Protein AF-A0A1C6WE41-F1 (afdb_monomer_lite)

Secondary structure (DSSP, 8-state):
--HHHHHHHHHHHHHS-SS--TTS----S--TTTGGGSGGG---SHHHHHHHHHHHHHHHHHSSHHHHHHHHHHHHTTHHHHHHHHHHHHTT--

InterPro domains:
  IPR006477 Variant antigen yir/bir/cir [PF06022] (6-86)

Structure (mmCIF, N/CA/C/O backbone):
data_AF-A0A1C6WE41-F1
#
_entry.id   AF-A0A1C6WE41-F1
#
loop_
_atom_site.group_PDB
_atom_site.id
_atom_site.type_symbol
_atom_site.label_atom_id
_atom_site.label_alt_id
_atom_site.label_comp_id
_atom_site.label_asym_id
_atom_site.label_entity_id
_atom_site.label_seq_id
_atom_site.pdbx_PDB_ins_code
_atom_site.Cartn_x
_atom_site.Cartn_y
_atom_site.Cartn_z
_atom_site.occupancy
_atom_site.B_iso_or_equiv
_atom_site.auth_seq_id
_atom_site.auth_comp_id
_atom_site.auth_asym_id
_atom_site.auth_atom_id
_atom_site.pdbx_PDB_model_num
ATOM 1 N N . MET A 1 1 ? 3.906 -8.182 -19.809 1.00 60.47 1 MET A N 1
ATOM 2 C CA . MET A 1 1 ? 4.073 -7.419 -18.555 1.00 60.47 1 MET A CA 1
ATOM 3 C C . MET A 1 1 ? 5.178 -8.114 -17.790 1.00 60.47 1 MET A C 1
ATOM 5 O O . MET A 1 1 ? 5.211 -9.337 -17.837 1.00 60.47 1 MET A O 1
ATOM 9 N N . ASP A 1 2 ? 6.121 -7.365 -17.230 1.00 80.69 2 ASP A N 1
ATOM 10 C CA . ASP A 1 2 ? 7.251 -7.947 -16.505 1.00 80.69 2 ASP A CA 1
ATOM 11 C C . ASP A 1 2 ? 6.769 -8.753 -15.280 1.00 80.69 2 ASP A C 1
ATOM 13 O O . ASP A 1 2 ? 5.765 -8.397 -14.655 1.00 80.69 2 ASP A O 1
ATOM 17 N N . ALA A 1 3 ? 7.442 -9.865 -14.973 1.00 85.69 3 ALA A N 1
ATOM 18 C CA . ALA A 1 3 ? 7.011 -10.789 -13.925 1.00 85.69 3 ALA A CA 1
ATOM 19 C C . ALA A 1 3 ? 7.044 -10.153 -12.524 1.00 85.69 3 ALA A C 1
ATOM 21 O O . ALA A 1 3 ? 6.200 -10.480 -11.689 1.00 85.69 3 ALA A O 1
ATOM 22 N N . GLU A 1 4 ? 7.978 -9.237 -12.262 1.00 83.62 4 GLU A N 1
ATOM 23 C CA . GLU A 1 4 ? 8.065 -8.496 -11.002 1.00 83.62 4 GLU A CA 1
ATOM 24 C C . GLU A 1 4 ? 6.906 -7.504 -10.876 1.00 83.62 4 GLU A C 1
ATOM 26 O O . GLU A 1 4 ? 6.221 -7.462 -9.854 1.00 83.62 4 GLU A O 1
ATOM 31 N N . ILE A 1 5 ? 6.585 -6.804 -11.967 1.00 80.25 5 ILE A N 1
ATOM 32 C CA . ILE A 1 5 ? 5.435 -5.894 -12.027 1.00 80.25 5 ILE A CA 1
ATOM 33 C C . ILE A 1 5 ? 4.123 -6.648 -11.741 1.00 80.25 5 ILE A C 1
ATOM 35 O O . ILE A 1 5 ? 3.279 -6.170 -10.981 1.00 80.25 5 ILE A O 1
ATOM 39 N N . CYS A 1 6 ? 3.944 -7.848 -12.304 1.00 85.00 6 CYS A N 1
ATOM 40 C CA . CYS A 1 6 ? 2.773 -8.678 -12.013 1.00 85.00 6 CYS A CA 1
ATOM 41 C C . CYS A 1 6 ? 2.704 -9.109 -10.538 1.00 85.00 6 CYS A C 1
ATOM 43 O O . CYS A 1 6 ? 1.616 -9.118 -9.964 1.00 85.00 6 CYS A O 1
ATOM 45 N N . LYS A 1 7 ? 3.841 -9.434 -9.908 1.00 90.56 7 LYS A N 1
ATOM 46 C CA . LYS A 1 7 ? 3.891 -9.774 -8.476 1.00 90.56 7 LYS A CA 1
ATOM 47 C C . LYS A 1 7 ? 3.483 -8.588 -7.605 1.00 90.56 7 LYS A C 1
ATOM 49 O O . LYS A 1 7 ? 2.637 -8.751 -6.731 1.00 90.56 7 LYS A O 1
ATOM 54 N N . ASN A 1 8 ? 4.010 -7.399 -7.888 1.00 89.06 8 ASN A N 1
ATOM 55 C CA . ASN A 1 8 ? 3.667 -6.184 -7.147 1.00 89.06 8 ASN A CA 1
ATOM 56 C C . ASN A 1 8 ? 2.188 -5.807 -7.328 1.00 89.06 8 ASN A C 1
ATOM 58 O O . ASN A 1 8 ? 1.523 -5.433 -6.364 1.00 89.06 8 ASN A O 1
ATOM 62 N N . PHE A 1 9 ? 1.630 -5.993 -8.530 1.00 88.00 9 PHE A N 1
ATOM 63 C CA . PHE A 1 9 ? 0.190 -5.837 -8.759 1.00 88.00 9 PHE A CA 1
ATOM 64 C C . PHE A 1 9 ? -0.648 -6.763 -7.870 1.00 88.00 9 PHE A C 1
ATOM 66 O O . PHE A 1 9 ? -1.607 -6.328 -7.230 1.00 88.00 9 PHE A O 1
ATOM 73 N N . LEU A 1 10 ? -0.287 -8.050 -7.848 1.00 91.69 10 LEU A N 1
ATOM 74 C CA . LEU A 1 10 ? -0.973 -9.060 -7.048 1.00 91.69 10 LEU A CA 1
ATOM 75 C C . LEU A 1 10 ? -0.861 -8.750 -5.556 1.00 91.69 10 LEU A C 1
ATOM 77 O O . LEU A 1 10 ? -1.845 -8.925 -4.842 1.00 91.69 10 LEU A O 1
ATOM 81 N N . LEU A 1 11 ? 0.285 -8.241 -5.101 1.00 93.56 11 LEU A N 1
ATOM 82 C CA . LEU A 1 11 ? 0.488 -7.809 -3.721 1.00 93.56 11 LEU A CA 1
ATOM 83 C C . LEU A 1 11 ? -0.491 -6.692 -3.345 1.00 93.56 11 LEU A C 1
ATOM 85 O O . LEU A 1 11 ? -1.200 -6.833 -2.350 1.00 93.56 11 LEU A O 1
ATOM 89 N N . VAL A 1 12 ? -0.609 -5.640 -4.168 1.00 91.81 12 VAL A N 1
ATOM 90 C CA . VAL A 1 12 ? -1.589 -4.560 -3.938 1.00 91.81 12 VAL A CA 1
ATOM 91 C C . VAL A 1 12 ? -3.005 -5.115 -3.886 1.00 91.81 12 VAL A C 1
ATOM 93 O O . VAL A 1 12 ? -3.695 -4.913 -2.896 1.00 91.81 12 VAL A O 1
ATOM 96 N N . ARG A 1 13 ? -3.430 -5.874 -4.902 1.00 91.81 13 ARG A N 1
ATOM 97 C CA . ARG A 1 13 ? -4.792 -6.435 -4.961 1.00 91.81 13 ARG A CA 1
ATOM 98 C C . ARG A 1 13 ? -5.115 -7.367 -3.796 1.00 91.81 13 ARG A C 1
ATOM 100 O O . ARG A 1 13 ? -6.263 -7.432 -3.366 1.00 91.81 13 ARG A O 1
ATOM 107 N N . THR A 1 14 ? -4.131 -8.125 -3.325 1.00 93.94 14 THR A N 1
ATOM 108 C CA . THR A 1 14 ? -4.336 -9.109 -2.258 1.00 93.94 14 THR A CA 1
ATOM 109 C C . THR A 1 14 ? -4.417 -8.427 -0.903 1.00 93.94 14 THR A C 1
ATOM 111 O O . THR A 1 14 ? -5.328 -8.739 -0.131 1.00 93.94 14 THR A O 1
ATOM 114 N N . ASN A 1 15 ? -3.495 -7.498 -0.643 1.00 95.31 15 ASN A N 1
ATOM 115 C CA . 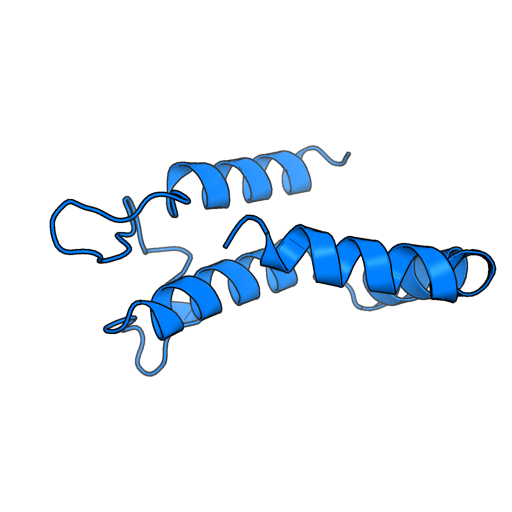ASN A 1 15 ? -3.289 -6.912 0.675 1.00 95.31 15 ASN A CA 1
ATOM 116 C C . ASN A 1 15 ? -4.038 -5.592 0.879 1.00 95.31 15 ASN A C 1
ATOM 118 O O . ASN A 1 15 ? -4.295 -5.229 2.022 1.00 95.31 15 ASN A O 1
ATOM 122 N N . PHE A 1 16 ? -4.438 -4.918 -0.198 1.00 94.75 16 PHE A N 1
ATOM 123 C CA . PHE A 1 16 ? -5.293 -3.735 -0.190 1.00 94.75 16 PHE A CA 1
ATOM 124 C C . PHE A 1 16 ? -6.511 -3.957 -1.110 1.00 94.75 16 PHE A C 1
ATOM 126 O O . PHE A 1 16 ? -6.497 -3.555 -2.277 1.00 94.75 16 PHE A O 1
ATOM 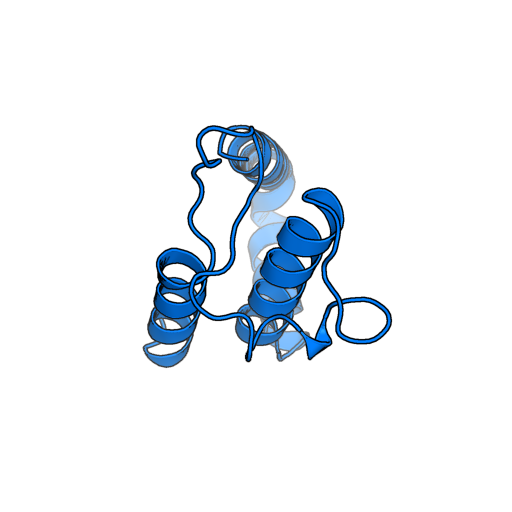133 N N . PRO A 1 17 ? -7.541 -4.679 -0.628 1.00 89.25 17 PRO A N 1
ATOM 134 C CA . PRO A 1 17 ? -8.754 -4.931 -1.396 1.00 89.25 17 PRO A CA 1
ATOM 135 C C . PRO A 1 17 ? -9.509 -3.631 -1.701 1.00 89.25 17 PRO A C 1
ATOM 137 O O . PRO A 1 17 ? -9.522 -2.694 -0.910 1.00 89.25 17 PRO A O 1
ATOM 140 N N . ASP A 1 18 ? -10.191 -3.615 -2.843 1.00 86.56 18 ASP A N 1
ATOM 141 C CA . ASP A 1 18 ? -11.012 -2.509 -3.351 1.00 86.56 18 ASP A CA 1
ATOM 142 C C . ASP A 1 18 ? -12.400 -2.416 -2.698 1.00 86.56 18 ASP A C 1
ATOM 144 O O . ASP A 1 18 ? -13.230 -1.608 -3.103 1.00 86.56 18 ASP A O 1
ATOM 148 N N . GLN A 1 19 ? -12.667 -3.248 -1.694 1.00 90.88 19 GLN A N 1
ATOM 149 C CA . GLN A 1 19 ? -13.932 -3.278 -0.973 1.00 90.88 19 GLN A CA 1
ATOM 150 C C . GLN A 1 19 ? -13.764 -2.677 0.419 1.00 90.88 19 GLN A C 1
ATOM 152 O O . GLN A 1 19 ? -12.810 -2.994 1.133 1.00 90.88 19 GLN A O 1
ATOM 157 N N . LEU A 1 20 ? -14.729 -1.841 0.795 1.00 93.25 20 LEU A N 1
ATOM 158 C CA . LEU A 1 20 ? -14.909 -1.395 2.170 1.00 93.25 20 LEU A CA 1
ATOM 159 C C . LEU A 1 20 ? -15.471 -2.541 3.015 1.00 93.25 20 LEU A C 1
ATOM 161 O O . LEU A 1 20 ? -16.195 -3.404 2.510 1.00 93.25 20 LEU A O 1
ATOM 165 N N . ASP A 1 21 ? -15.140 -2.540 4.300 1.00 93.44 21 ASP A N 1
ATOM 166 C CA . ASP A 1 21 ? -15.786 -3.416 5.270 1.00 93.44 21 ASP A CA 1
ATOM 167 C C . ASP A 1 21 ? -17.211 -2.939 5.620 1.00 93.44 21 ASP A C 1
ATOM 169 O O . ASP A 1 21 ? -17.743 -1.988 5.040 1.00 93.44 21 ASP A O 1
ATOM 173 N N . SER A 1 22 ? -17.851 -3.622 6.573 1.00 95.81 22 SER A N 1
ATOM 174 C CA . SER A 1 22 ? -19.199 -3.281 7.042 1.00 95.81 22 SER A CA 1
ATOM 175 C C . SER A 1 22 ? -19.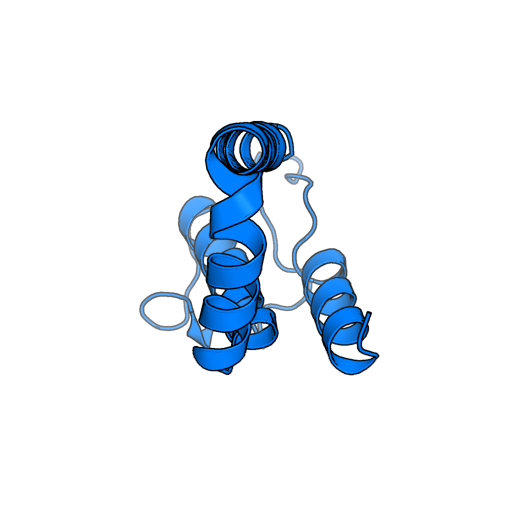312 -1.880 7.639 1.00 95.81 22 SER A C 1
ATOM 177 O O . SER A 1 22 ? -20.408 -1.325 7.663 1.00 95.81 22 SER A O 1
ATOM 179 N N . ASP A 1 23 ? -18.197 -1.321 8.102 1.00 94.94 23 ASP A N 1
ATOM 180 C CA . ASP A 1 23 ? -18.138 -0.029 8.776 1.00 94.94 23 ASP A CA 1
ATOM 181 C C . ASP A 1 23 ? -17.813 1.101 7.783 1.00 94.94 23 ASP A C 1
ATOM 183 O O . ASP A 1 23 ? -17.712 2.265 8.168 1.00 94.94 23 ASP A O 1
ATOM 187 N N . GLY A 1 24 ? -17.676 0.774 6.492 1.00 93.94 24 GLY A N 1
ATOM 188 C CA . GLY A 1 24 ? -17.301 1.727 5.453 1.00 93.94 24 GLY A CA 1
ATOM 189 C C . GLY A 1 24 ? -15.810 2.065 5.464 1.00 93.94 24 GLY A C 1
ATOM 190 O O . GLY A 1 24 ? -15.420 3.101 4.927 1.00 93.94 24 GLY A O 1
ATOM 191 N N . GLU A 1 25 ? -14.976 1.208 6.057 1.00 95.06 25 GLU A N 1
ATOM 192 C CA . GLU A 1 25 ? -13.538 1.406 6.184 1.00 95.06 25 GLU A CA 1
ATOM 193 C C . GLU A 1 25 ? -12.748 0.484 5.251 1.00 95.06 25 GLU A C 1
ATOM 195 O O . GLU A 1 25 ? -13.013 -0.710 5.118 1.00 95.06 25 GLU A O 1
ATOM 200 N N . TYR A 1 26 ? -11.692 1.020 4.641 1.00 94.81 26 TYR A N 1
ATOM 201 C CA . TYR A 1 26 ? -10.679 0.195 3.995 1.00 94.81 26 TYR A CA 1
ATOM 202 C C . TYR A 1 26 ? -9.831 -0.510 5.057 1.00 94.81 26 TYR A C 1
ATOM 204 O O . TYR A 1 26 ? -9.443 0.088 6.070 1.00 94.81 26 TYR A O 1
ATOM 212 N N . LYS A 1 27 ? -9.467 -1.768 4.800 1.00 93.69 27 LYS A N 1
ATOM 213 C CA . LYS A 1 27 ? -8.557 -2.546 5.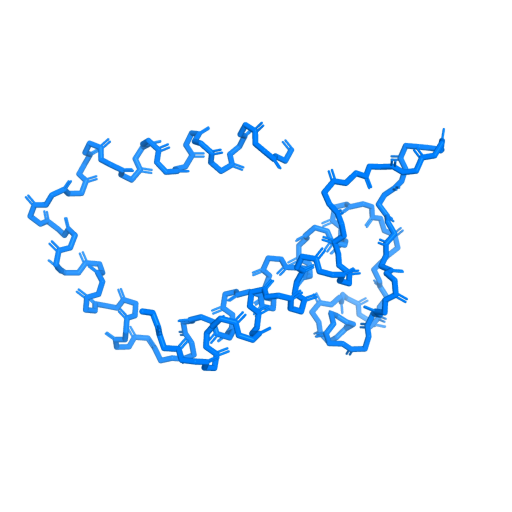649 1.00 93.69 27 LYS A CA 1
ATOM 214 C C . LYS A 1 27 ? -7.422 -3.114 4.817 1.00 93.69 27 LYS A C 1
ATOM 216 O O . LYS A 1 27 ? -7.648 -3.707 3.766 1.00 93.69 27 LYS A O 1
ATOM 221 N N . PHE A 1 28 ? -6.204 -2.979 5.326 1.00 93.75 28 PHE A N 1
ATOM 222 C CA . PHE A 1 28 ? -5.103 -3.793 4.840 1.00 93.75 28 PHE A CA 1
ATOM 223 C C . PHE A 1 28 ? -5.237 -5.200 5.418 1.00 93.75 28 PHE A C 1
ATOM 225 O O . PHE A 1 28 ? -5.473 -5.352 6.616 1.00 93.75 28 PHE A O 1
ATOM 232 N N . LYS A 1 29 ? -5.064 -6.228 4.584 1.00 94.19 29 LYS A N 1
ATOM 233 C CA . LYS A 1 29 ? -4.872 -7.598 5.090 1.00 94.19 29 LYS A CA 1
ATOM 234 C C . LYS A 1 29 ? -3.469 -7.777 5.663 1.00 94.19 29 LYS A C 1
ATOM 236 O O . LYS A 1 29 ? -3.297 -8.474 6.653 1.00 94.19 29 LYS A O 1
ATOM 241 N N . ASP A 1 30 ? -2.499 -7.121 5.034 1.00 93.81 30 ASP A N 1
ATOM 242 C CA . ASP A 1 30 ? -1.122 -6.975 5.495 1.00 93.81 30 ASP A CA 1
ATOM 243 C C . ASP A 1 30 ? -0.648 -5.573 5.098 1.00 93.81 30 ASP A C 1
ATOM 245 O O . ASP A 1 30 ? -0.757 -5.176 3.935 1.00 93.81 30 ASP A O 1
ATOM 249 N N . ASP A 1 31 ? -0.171 -4.804 6.074 1.00 91.38 31 ASP A N 1
ATOM 250 C CA . ASP A 1 31 ? 0.241 -3.416 5.899 1.00 91.38 31 ASP A CA 1
ATOM 251 C C . ASP A 1 31 ? 1.760 -3.222 5.792 1.00 91.38 31 ASP A C 1
ATOM 253 O O . ASP A 1 31 ? 2.210 -2.092 5.589 1.00 91.38 31 ASP A O 1
ATOM 257 N N . GLY A 1 32 ? 2.560 -4.293 5.868 1.00 93.38 32 GLY A N 1
ATOM 258 C CA . GLY A 1 32 ? 4.019 -4.201 5.960 1.00 93.38 32 GLY A CA 1
ATOM 259 C C . GLY A 1 32 ? 4.657 -3.394 4.824 1.00 93.38 32 GLY A C 1
ATOM 260 O O . GLY A 1 32 ? 5.515 -2.543 5.060 1.00 93.38 32 GLY A O 1
ATOM 261 N N . HIS A 1 33 ? 4.188 -3.592 3.590 1.00 92.19 33 HIS A N 1
ATOM 262 C CA . HIS A 1 33 ? 4.681 -2.859 2.418 1.00 92.19 33 HIS A CA 1
ATOM 263 C C . HIS A 1 33 ? 4.129 -1.432 2.301 1.00 92.19 33 HIS A C 1
ATOM 265 O O . HIS A 1 33 ? 4.779 -0.575 1.697 1.00 92.19 33 HIS A O 1
ATOM 271 N N . PHE A 1 34 ? 2.954 -1.169 2.878 1.00 94.12 34 PHE A N 1
ATOM 272 C CA . PHE A 1 34 ? 2.247 0.105 2.748 1.00 94.12 34 PHE A CA 1
ATOM 273 C C . PHE A 1 34 ? 2.624 1.097 3.850 1.00 94.12 34 PHE A C 1
ATOM 275 O O . PHE A 1 34 ? 2.678 2.294 3.587 1.00 94.12 34 PHE A O 1
ATOM 282 N N . LYS A 1 35 ? 2.959 0.617 5.057 1.00 93.94 35 LYS A N 1
ATOM 283 C CA . LYS A 1 35 ? 3.271 1.447 6.233 1.00 93.94 35 LYS A CA 1
ATOM 284 C C . LYS A 1 35 ? 4.308 2.531 5.967 1.00 93.94 35 LYS A C 1
ATOM 286 O O . LYS A 1 35 ? 4.116 3.659 6.402 1.00 93.94 35 LYS A O 1
ATOM 291 N N . LYS A 1 36 ? 5.360 2.228 5.201 1.00 94.06 36 LYS A N 1
ATOM 292 C CA . LYS A 1 36 ? 6.415 3.203 4.864 1.00 94.06 36 LYS A CA 1
ATOM 293 C C . LYS A 1 36 ? 5.919 4.401 4.036 1.00 94.06 36 LYS A C 1
ATOM 295 O O . LYS A 1 36 ? 6.618 5.403 3.950 1.00 94.06 36 LYS A O 1
ATOM 300 N N . TYR A 1 37 ? 4.734 4.298 3.430 1.00 94.31 37 TYR A N 1
ATOM 301 C CA . TYR A 1 37 ? 4.068 5.377 2.692 1.00 94.31 37 TYR A CA 1
ATOM 302 C C . TYR A 1 37 ? 3.011 6.114 3.520 1.00 94.31 37 TYR A C 1
ATOM 304 O O . TYR A 1 37 ? 2.368 7.034 3.017 1.00 94.31 37 TYR A O 1
ATOM 312 N N . CYS A 1 38 ? 2.824 5.720 4.779 1.00 94.31 38 CYS A N 1
ATOM 313 C CA . CYS A 1 38 ? 1.945 6.391 5.721 1.00 94.31 38 CYS A CA 1
ATOM 314 C C . CYS A 1 38 ? 2.739 7.409 6.550 1.00 94.31 38 CYS A C 1
ATOM 316 O O . CYS A 1 38 ? 3.870 7.149 6.972 1.00 94.31 38 CYS A O 1
ATOM 318 N N . SER A 1 39 ? 2.119 8.541 6.878 1.00 88.56 39 SER A N 1
ATOM 319 C CA . SER A 1 39 ? 2.678 9.485 7.848 1.00 88.56 39 SER A CA 1
ATOM 320 C C . SER A 1 39 ? 2.878 8.801 9.203 1.00 88.56 39 SER A C 1
ATOM 322 O O . SER A 1 39 ? 1.962 8.188 9.745 1.00 88.56 39 SER A O 1
ATOM 324 N N . GLY A 1 40 ? 4.096 8.860 9.747 1.00 88.81 40 GLY A N 1
ATOM 325 C CA . GLY A 1 40 ? 4.420 8.210 11.024 1.00 88.81 40 GLY A CA 1
ATOM 326 C C . GLY A 1 40 ? 4.254 6.684 11.020 1.00 88.81 40 GLY A C 1
ATOM 327 O O . GLY A 1 40 ? 4.081 6.097 12.084 1.00 88.81 40 GLY A O 1
ATOM 328 N N . ASN A 1 41 ? 4.288 6.041 9.845 1.00 88.69 41 ASN A N 1
ATOM 329 C CA . ASN A 1 41 ? 4.035 4.608 9.659 1.00 88.69 41 ASN A CA 1
ATOM 330 C C . ASN A 1 41 ? 2.642 4.137 10.110 1.00 88.69 41 ASN A C 1
ATOM 332 O O . ASN A 1 41 ? 2.449 2.954 10.398 1.00 88.69 41 ASN A O 1
ATOM 336 N N . ASN A 1 42 ? 1.670 5.051 10.166 1.00 89.19 42 ASN A N 1
ATOM 337 C CA . ASN A 1 42 ? 0.294 4.751 10.535 1.00 89.19 42 ASN A CA 1
ATOM 338 C C . ASN A 1 42 ? -0.675 5.290 9.476 1.00 89.19 42 ASN A C 1
ATOM 340 O O . ASN A 1 42 ? -0.728 6.491 9.234 1.00 89.19 42 ASN A O 1
ATOM 344 N N . CYS A 1 43 ? -1.437 4.399 8.845 1.00 93.06 43 CYS A N 1
ATOM 345 C CA . CYS A 1 43 ? -2.498 4.754 7.904 1.00 93.06 43 CYS A CA 1
ATOM 346 C C . CYS A 1 43 ? -3.851 4.650 8.611 1.00 93.06 43 CYS A C 1
ATOM 348 O O . CYS A 1 43 ? -4.552 3.640 8.512 1.00 93.06 43 CYS A O 1
ATOM 350 N N . SER A 1 44 ? -4.188 5.692 9.362 1.00 90.75 44 SER A N 1
ATOM 351 C CA . SER A 1 44 ? -5.353 5.722 10.242 1.00 90.75 44 SER A CA 1
ATOM 352 C C . SER A 1 44 ? -6.660 5.906 9.472 1.00 90.75 44 SER A C 1
ATOM 354 O O . SER A 1 44 ? -7.634 5.199 9.726 1.00 90.75 44 SER A O 1
ATOM 356 N N . SER A 1 45 ? -6.669 6.800 8.483 1.00 93.38 45 SER A N 1
ATOM 357 C CA . SER A 1 45 ? -7.859 7.101 7.684 1.00 93.38 45 SER A CA 1
ATOM 358 C C . SER A 1 45 ? -7.907 6.305 6.379 1.00 93.38 45 SER A C 1
ATOM 360 O O . SER A 1 45 ? -6.882 5.889 5.837 1.00 93.38 45 SER A O 1
ATOM 362 N N . ASN A 1 46 ? -9.102 6.143 5.811 1.00 93.69 46 ASN A N 1
ATOM 363 C CA . ASN A 1 46 ? -9.280 5.548 4.480 1.00 93.69 46 ASN A CA 1
ATOM 364 C C . ASN A 1 46 ? -8.465 6.253 3.397 1.00 93.69 46 ASN A C 1
ATOM 366 O O . ASN A 1 46 ? -7.861 5.592 2.555 1.00 93.69 46 ASN A O 1
ATOM 370 N N . LEU A 1 47 ? -8.395 7.584 3.456 1.00 93.38 47 LEU A N 1
ATOM 371 C CA . LEU A 1 47 ? -7.601 8.370 2.519 1.00 93.38 47 LEU A CA 1
ATOM 372 C C . LEU A 1 47 ? -6.106 8.055 2.645 1.00 93.38 47 LEU A C 1
ATOM 374 O O . LEU A 1 47 ? -5.429 7.891 1.634 1.00 93.38 47 LEU A O 1
ATOM 378 N N . GLU A 1 48 ? -5.591 7.926 3.869 1.00 94.06 48 GLU A N 1
ATOM 379 C CA . GLU A 1 48 ? -4.197 7.536 4.098 1.00 94.06 48 GLU A CA 1
ATOM 380 C C . GLU A 1 48 ? -3.908 6.132 3.561 1.00 94.06 48 GLU A C 1
ATOM 382 O O . GLU A 1 48 ? -2.894 5.940 2.894 1.00 94.06 48 GLU A O 1
ATOM 387 N N . LYS A 1 49 ? -4.818 5.170 3.765 1.00 94.25 49 LYS A N 1
ATOM 388 C CA . LYS A 1 49 ? -4.673 3.800 3.241 1.00 94.25 49 LYS A CA 1
ATOM 389 C C . LYS A 1 49 ? -4.642 3.781 1.706 1.00 94.25 49 LYS A C 1
ATOM 391 O O . LYS A 1 49 ? -3.743 3.180 1.120 1.00 94.25 49 LYS A O 1
ATOM 396 N N . VAL A 1 50 ? -5.568 4.495 1.055 1.00 93.44 50 VAL A N 1
ATOM 397 C CA . VAL A 1 50 ? -5.602 4.649 -0.413 1.00 93.44 50 VAL A CA 1
ATOM 398 C C . VAL A 1 50 ? -4.320 5.307 -0.921 1.00 93.44 50 VAL A C 1
ATOM 400 O O . VAL A 1 50 ? -3.722 4.823 -1.884 1.00 93.44 50 VAL A O 1
ATOM 403 N N . ASN A 1 51 ? -3.862 6.370 -0.258 1.00 93.38 51 ASN A N 1
ATOM 404 C CA . ASN A 1 51 ? -2.630 7.058 -0.630 1.00 93.38 51 ASN A CA 1
ATOM 405 C C . ASN A 1 51 ? -1.413 6.139 -0.500 1.00 93.38 51 ASN A C 1
ATOM 407 O O . ASN A 1 51 ? -0.601 6.089 -1.420 1.00 93.38 51 ASN A O 1
ATOM 411 N N . ALA A 1 52 ? -1.305 5.367 0.581 1.00 95.06 52 ALA A N 1
ATOM 412 C CA . ALA A 1 52 ? -0.201 4.433 0.768 1.00 95.06 52 ALA A CA 1
ATOM 413 C C . ALA A 1 52 ? -0.195 3.307 -0.277 1.00 95.06 52 ALA A C 1
ATOM 415 O O . ALA A 1 52 ? 0.859 2.995 -0.832 1.00 95.06 52 ALA A O 1
ATOM 416 N N . GLY A 1 53 ? -1.365 2.747 -0.611 1.00 93.06 53 GLY A N 1
ATOM 417 C CA . GLY A 1 53 ? -1.506 1.775 -1.698 1.00 93.06 53 GLY A CA 1
ATOM 418 C C . GLY A 1 53 ? -1.088 2.351 -3.057 1.00 93.06 53 GLY A C 1
ATOM 419 O O . GLY A 1 53 ? -0.330 1.716 -3.793 1.00 93.06 53 GLY A O 1
ATOM 420 N N . CYS A 1 54 ? -1.518 3.579 -3.364 1.00 90.50 54 CYS A N 1
ATOM 421 C CA . CYS A 1 54 ? -1.137 4.286 -4.589 1.00 90.50 54 CYS A CA 1
ATOM 422 C C . CYS A 1 54 ? 0.366 4.575 -4.653 1.00 90.50 54 CYS A C 1
ATOM 424 O O . CYS A 1 54 ? 0.986 4.346 -5.687 1.00 90.50 54 CYS A O 1
ATOM 426 N N . LEU A 1 55 ? 0.960 5.069 -3.565 1.00 92.31 55 LEU A N 1
ATOM 427 C CA . LEU A 1 55 ? 2.383 5.400 -3.513 1.00 92.31 55 LEU A CA 1
ATOM 428 C C . LEU A 1 55 ? 3.257 4.151 -3.652 1.00 92.31 55 LEU A C 1
ATOM 430 O O . LEU A 1 55 ? 4.185 4.170 -4.454 1.00 92.31 55 LEU A O 1
ATOM 434 N N . TYR A 1 56 ? 2.918 3.048 -2.974 1.00 92.94 56 TYR A N 1
ATOM 435 C CA . TYR A 1 56 ? 3.600 1.766 -3.178 1.00 92.94 56 TYR A CA 1
ATOM 436 C C . TYR A 1 56 ? 3.501 1.292 -4.629 1.00 92.94 56 TYR A C 1
ATOM 438 O O . TYR A 1 56 ? 4.506 0.916 -5.231 1.00 92.94 56 TYR A O 1
ATOM 446 N N . PHE A 1 57 ? 2.298 1.340 -5.211 1.00 88.19 57 PHE A N 1
ATOM 447 C CA . PHE A 1 57 ? 2.104 0.983 -6.611 1.00 88.19 57 PHE A CA 1
ATOM 448 C C . PHE A 1 57 ? 2.984 1.841 -7.524 1.00 88.19 57 PHE A C 1
ATOM 450 O O . PHE A 1 57 ? 3.641 1.305 -8.412 1.00 88.19 57 PHE A O 1
ATOM 457 N N . PHE A 1 58 ? 3.033 3.158 -7.304 1.00 85.56 58 PHE A N 1
ATOM 458 C CA . PHE A 1 58 ? 3.838 4.042 -8.136 1.00 85.56 58 PHE A CA 1
ATOM 459 C C . PHE A 1 58 ? 5.333 3.789 -7.993 1.00 85.56 58 PHE A C 1
ATOM 461 O O . PHE A 1 58 ? 6.022 3.702 -9.008 1.00 85.56 58 PHE A O 1
ATOM 468 N N . ASP A 1 59 ? 5.815 3.628 -6.766 1.00 87.38 59 ASP A N 1
ATOM 469 C CA . ASP A 1 59 ? 7.210 3.306 -6.506 1.00 87.38 59 ASP A CA 1
ATOM 470 C C . ASP A 1 59 ? 7.602 2.016 -7.212 1.00 87.38 59 ASP A C 1
ATOM 472 O O . ASP A 1 59 ? 8.574 2.013 -7.949 1.00 87.38 59 ASP A O 1
ATOM 476 N N . GLU A 1 60 ? 6.831 0.939 -7.065 1.00 86.38 60 GLU A N 1
ATOM 477 C CA . GLU A 1 60 ? 7.185 -0.356 -7.645 1.00 86.38 60 GLU A CA 1
ATOM 478 C C . GLU A 1 60 ? 7.032 -0.416 -9.170 1.00 86.38 60 GLU A C 1
ATOM 480 O O . GLU A 1 60 ? 7.829 -1.066 -9.845 1.00 86.38 60 GLU A O 1
ATOM 485 N N . PHE A 1 61 ? 6.031 0.259 -9.739 1.00 78.69 61 PHE A N 1
ATOM 486 C CA . PHE A 1 61 ? 5.786 0.242 -11.187 1.00 78.69 61 PHE A CA 1
ATOM 487 C C . PHE A 1 61 ? 6.651 1.237 -11.956 1.00 78.69 61 PHE A C 1
ATOM 489 O O . PHE A 1 61 ? 6.932 1.024 -13.138 1.00 78.69 61 PHE A O 1
ATOM 496 N N . PHE A 1 62 ? 7.043 2.334 -11.312 1.00 74.06 62 PHE A N 1
ATOM 497 C CA . PHE A 1 62 ? 7.742 3.446 -11.948 1.00 74.06 62 PHE A CA 1
ATOM 498 C C . PHE A 1 62 ? 9.068 3.779 -11.255 1.00 74.06 62 PHE A C 1
ATOM 500 O O . PHE A 1 62 ? 9.555 4.895 -11.444 1.00 74.06 62 PHE A O 1
ATOM 507 N N . LYS A 1 63 ? 9.671 2.811 -10.527 1.00 68.06 63 LYS A N 1
ATOM 508 C CA . LYS A 1 63 ? 10.985 2.911 -9.843 1.00 68.06 63 LYS A CA 1
ATOM 509 C C . LYS A 1 63 ? 11.987 3.751 -10.623 1.00 68.06 63 LYS A C 1
ATOM 511 O O . LYS A 1 63 ? 12.670 4.601 -10.061 1.00 68.06 63 LYS A O 1
ATOM 516 N N . ASP A 1 64 ? 12.067 3.509 -11.930 1.00 69.31 64 ASP A N 1
ATOM 517 C CA . ASP A 1 64 ? 12.879 4.305 -12.830 1.00 69.31 64 ASP A CA 1
ATOM 518 C C . ASP A 1 64 ? 12.039 5.375 -13.548 1.00 69.31 64 ASP A C 1
ATOM 520 O O . ASP A 1 64 ? 11.174 5.096 -14.387 1.00 69.31 64 ASP A O 1
ATOM 524 N N . SER A 1 65 ? 12.370 6.641 -13.278 1.00 65.00 65 SER A N 1
ATOM 525 C CA . SER A 1 65 ? 11.818 7.799 -13.986 1.00 65.00 65 SER A CA 1
ATOM 526 C C . SER A 1 65 ? 11.992 7.719 -15.512 1.00 65.00 65 SER A C 1
ATOM 528 O O . SER A 1 65 ? 11.247 8.366 -16.246 1.00 65.00 65 SER A O 1
ATOM 530 N N . SER A 1 66 ? 12.954 6.937 -16.011 1.00 65.12 66 SER A N 1
ATOM 531 C CA . SER A 1 66 ? 13.181 6.639 -17.424 1.00 65.12 66 SER A CA 1
ATOM 532 C C . SER A 1 66 ? 12.068 5.770 -18.010 1.00 65.12 66 SER A C 1
ATOM 534 O O . SER A 1 66 ? 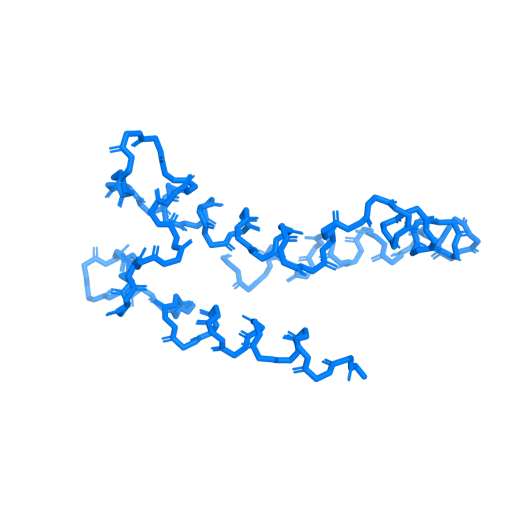11.640 6.029 -19.133 1.00 65.12 66 SER A O 1
ATOM 536 N N . VAL A 1 67 ? 11.514 4.827 -17.237 1.00 64.25 67 VAL A N 1
ATOM 537 C CA . VAL A 1 67 ? 10.337 4.033 -17.616 1.00 64.25 67 VAL A CA 1
ATOM 538 C C . VAL A 1 67 ? 9.128 4.950 -17.688 1.00 64.25 67 VAL A C 1
ATOM 540 O O . VAL A 1 67 ? 8.435 4.953 -18.705 1.00 64.25 67 VAL A O 1
ATOM 543 N N . PHE A 1 68 ? 8.936 5.816 -16.687 1.00 62.69 68 PHE A N 1
ATOM 544 C CA . PHE A 1 68 ? 7.888 6.838 -16.723 1.00 62.69 68 PHE A CA 1
ATOM 545 C C . PHE A 1 68 ? 8.054 7.798 -17.910 1.00 62.69 68 PHE A C 1
ATOM 547 O O . PHE A 1 68 ? 7.079 8.095 -18.592 1.00 62.69 68 PHE A O 1
ATOM 554 N N . LYS A 1 69 ? 9.276 8.253 -18.217 1.00 60.22 69 LYS A N 1
ATOM 555 C CA . LYS A 1 69 ? 9.574 9.114 -19.376 1.00 60.22 69 LYS A CA 1
ATOM 556 C C . LYS A 1 69 ? 9.384 8.388 -20.704 1.00 60.22 69 LYS A C 1
ATOM 558 O O . LYS A 1 69 ? 8.890 9.000 -21.641 1.00 60.22 69 LYS A O 1
ATOM 563 N N . SER A 1 70 ? 9.759 7.116 -20.806 1.00 62.56 70 SER A N 1
ATOM 564 C CA . SER A 1 70 ? 9.611 6.289 -22.011 1.00 62.56 70 SER A CA 1
ATOM 565 C C . SER A 1 70 ? 8.139 6.044 -22.320 1.00 62.56 70 SER A C 1
ATOM 567 O O . SER A 1 70 ? 7.681 6.319 -23.431 1.00 62.56 70 SER A O 1
ATOM 569 N N . VAL A 1 71 ? 7.379 5.661 -21.289 1.00 61.03 71 VAL A N 1
ATOM 570 C CA . VAL A 1 71 ? 5.917 5.670 -21.256 1.00 61.03 71 VAL A CA 1
ATOM 571 C C . VAL A 1 71 ? 5.452 7.055 -21.712 1.00 61.03 71 VAL A C 1
ATOM 573 O O . VAL A 1 71 ? 4.948 7.173 -22.823 1.00 61.03 71 VAL A O 1
ATOM 576 N N . ALA A 1 72 ? 5.665 8.124 -20.949 1.00 59.50 72 ALA A N 1
ATOM 577 C CA . ALA A 1 72 ? 5.146 9.462 -21.242 1.00 59.50 72 ALA A CA 1
ATOM 578 C C . ALA A 1 72 ? 5.520 9.998 -22.641 1.00 59.50 72 ALA A C 1
ATOM 580 O O . ALA A 1 72 ? 4.707 10.675 -23.267 1.00 59.50 72 ALA A O 1
ATOM 581 N N . ASN A 1 73 ? 6.704 9.680 -23.172 1.00 58.97 73 ASN A N 1
ATOM 582 C CA . ASN A 1 73 ? 7.153 10.086 -24.507 1.00 58.97 73 ASN A CA 1
ATOM 583 C C . ASN A 1 73 ? 6.526 9.244 -25.629 1.00 58.97 73 ASN A C 1
ATOM 585 O O . ASN A 1 73 ? 6.105 9.812 -26.637 1.00 58.97 73 ASN A O 1
ATOM 589 N N . SER A 1 74 ? 6.391 7.925 -25.452 1.00 57.66 74 SER A N 1
ATOM 590 C CA . SER A 1 74 ? 5.582 7.062 -26.333 1.00 57.66 74 SER A CA 1
ATOM 591 C C . SER A 1 74 ? 4.128 7.541 -26.364 1.00 57.66 74 SER A C 1
ATOM 593 O O . SER A 1 74 ? 3.488 7.675 -27.412 1.00 57.66 74 SER A O 1
ATOM 595 N N . TYR A 1 75 ? 3.641 7.912 -25.186 1.00 49.41 75 TYR A N 1
ATOM 596 C CA . TYR A 1 75 ? 2.318 8.432 -24.949 1.00 49.41 75 TYR A CA 1
ATOM 597 C C . TYR A 1 75 ? 2.188 9.866 -25.527 1.00 49.41 75 TYR A C 1
ATOM 599 O O . TYR A 1 75 ? 1.138 10.140 -26.086 1.00 49.41 75 TYR A O 1
ATOM 607 N N . LYS A 1 76 ? 3.193 10.761 -25.583 1.00 47.91 76 LYS A N 1
ATOM 608 C CA . LYS A 1 76 ? 3.062 12.137 -26.153 1.00 47.91 76 LYS A CA 1
ATOM 609 C C . LYS A 1 76 ? 2.435 12.175 -27.557 1.00 47.91 76 LYS A C 1
ATOM 611 O O . LYS A 1 76 ? 1.682 13.098 -27.855 1.00 47.91 76 LYS A O 1
ATOM 616 N N . LYS A 1 77 ? 2.662 11.148 -28.388 1.00 49.50 77 LYS A N 1
ATOM 617 C CA . LYS A 1 77 ? 2.033 10.988 -29.718 1.00 49.50 77 LYS A CA 1
ATOM 618 C C . LYS A 1 77 ? 0.573 10.486 -29.692 1.00 49.50 77 LYS A C 1
ATOM 620 O O . LYS A 1 77 ? -0.133 10.643 -30.679 1.00 49.50 77 LYS A O 1
ATOM 625 N N . LYS A 1 78 ? 0.109 9.888 -28.588 1.00 47.69 78 LYS A N 1
ATOM 626 C CA . LYS A 1 78 ? -1.231 9.287 -28.377 1.00 47.69 78 LYS A CA 1
ATOM 627 C C . LYS A 1 78 ? -2.008 9.864 -27.163 1.00 47.69 78 LYS A C 1
ATOM 629 O O . LYS A 1 78 ? -3.129 9.427 -26.901 1.00 47.69 78 LYS A O 1
ATOM 634 N N . ILE A 1 79 ? -1.435 10.813 -26.407 1.00 46.69 79 ILE A N 1
ATOM 635 C CA . ILE A 1 79 ? -1.754 11.079 -24.985 1.00 46.69 79 ILE A CA 1
ATOM 636 C C . ILE A 1 79 ? -3.057 11.786 -24.729 1.00 46.69 79 ILE A C 1
ATOM 638 O O . ILE A 1 79 ? -3.771 11.373 -23.817 1.00 46.69 79 ILE A O 1
ATOM 642 N N . TYR A 1 80 ? -3.370 12.844 -25.474 1.00 48.47 80 TYR A N 1
ATOM 643 C CA . TYR A 1 80 ? -4.409 13.760 -25.001 1.00 48.47 80 TYR A CA 1
ATOM 644 C C . TYR A 1 80 ? -5.766 13.062 -24.838 1.00 48.47 80 TYR A C 1
ATOM 646 O O . TYR A 1 80 ? -6.521 13.387 -23.929 1.00 48.47 80 TYR A O 1
ATOM 654 N N . LYS A 1 81 ? -6.033 12.021 -25.635 1.00 42.59 81 LYS A N 1
ATOM 655 C CA . LYS A 1 81 ? -7.297 11.280 -25.591 1.00 42.59 81 LYS A CA 1
ATOM 656 C C . LYS A 1 81 ? -7.342 10.182 -24.518 1.00 42.59 81 LYS A C 1
ATOM 658 O O . LYS A 1 81 ? -8.383 9.978 -23.903 1.00 42.59 81 LYS A O 1
ATOM 663 N N . ASN A 1 82 ? -6.225 9.498 -24.260 1.00 44.31 82 ASN A N 1
ATOM 664 C CA . ASN A 1 82 ? -6.197 8.317 -23.386 1.00 44.31 82 ASN A CA 1
ATOM 665 C C . ASN A 1 82 ? -5.840 8.632 -21.932 1.00 44.31 82 ASN A C 1
ATOM 667 O O . ASN A 1 82 ? -6.276 7.909 -21.045 1.00 44.31 82 ASN A O 1
ATOM 671 N N . LEU A 1 83 ? -5.103 9.712 -21.662 1.00 47.28 83 LEU A N 1
ATOM 672 C CA . LEU A 1 83 ? -4.734 10.097 -20.295 1.00 47.28 83 LEU A CA 1
ATOM 673 C C . LEU A 1 83 ? -5.934 10.707 -19.542 1.00 47.28 83 LEU A C 1
ATOM 675 O O . LEU A 1 83 ? -6.105 10.453 -18.353 1.00 47.28 83 LEU A O 1
ATOM 679 N N . ILE A 1 84 ? -6.842 11.384 -20.261 1.00 49.25 84 ILE A N 1
ATOM 680 C CA . ILE A 1 84 ? -8.180 11.750 -19.761 1.00 49.25 84 ILE A CA 1
ATOM 681 C C . ILE A 1 84 ? -8.993 10.487 -19.456 1.00 49.25 84 ILE A C 1
ATOM 683 O O . ILE A 1 84 ? -9.577 10.390 -18.385 1.00 49.25 84 ILE A O 1
ATOM 687 N N . TYR A 1 85 ? -8.996 9.496 -20.352 1.00 45.19 85 TYR A N 1
ATOM 688 C CA . TYR A 1 85 ? -9.738 8.244 -20.161 1.00 45.19 85 TYR A CA 1
ATOM 689 C C . TYR A 1 85 ? -9.192 7.386 -19.015 1.00 45.19 85 TYR A C 1
ATOM 691 O O . TYR A 1 85 ? -9.976 6.825 -18.259 1.00 45.19 85 TYR A O 1
ATOM 699 N N . PHE A 1 86 ? -7.871 7.304 -18.854 1.00 46.38 86 PHE A N 1
ATOM 700 C CA . PHE A 1 86 ? -7.230 6.559 -17.774 1.00 46.38 86 PHE A CA 1
ATOM 701 C C . PHE A 1 86 ? -7.473 7.242 -16.430 1.00 46.38 86 PHE A C 1
ATOM 703 O O . PHE A 1 86 ? -7.879 6.573 -15.492 1.00 46.38 86 PHE A O 1
ATOM 710 N N . LYS A 1 87 ? -7.368 8.578 -16.354 1.00 47.66 87 LYS A N 1
ATOM 711 C CA . LYS A 1 87 ? -7.736 9.332 -15.146 1.00 47.66 87 LYS A CA 1
ATOM 712 C C . LYS A 1 87 ? -9.227 9.174 -14.817 1.00 47.66 87 LYS A C 1
ATOM 714 O O . LYS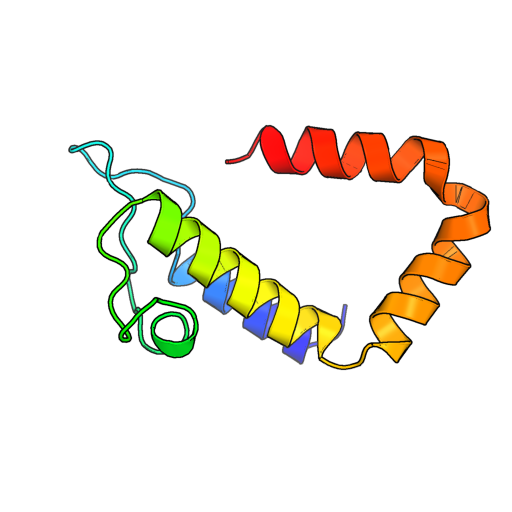 A 1 87 ? -9.572 8.971 -13.663 1.00 47.66 87 LYS A O 1
ATOM 719 N N . LYS A 1 88 ? -10.109 9.178 -15.825 1.00 40.06 88 LYS A N 1
ATOM 720 C CA . LYS A 1 88 ? -11.559 8.984 -15.647 1.00 40.06 88 LYS A CA 1
ATOM 721 C C . LYS A 1 88 ? -11.917 7.551 -15.237 1.00 40.06 88 LYS A C 1
ATOM 723 O O . LYS A 1 88 ? -12.834 7.375 -14.456 1.00 40.06 88 LYS A O 1
ATOM 728 N N . ARG A 1 89 ? -11.196 6.537 -15.730 1.00 42.34 89 ARG A N 1
ATOM 729 C CA . ARG A 1 89 ? -11.423 5.120 -15.397 1.00 42.34 89 ARG A CA 1
ATOM 730 C C . ARG A 1 89 ? -10.787 4.730 -14.063 1.00 42.34 89 ARG A C 1
ATOM 732 O O . ARG A 1 89 ? -11.370 3.925 -13.359 1.00 42.34 89 ARG A O 1
ATOM 739 N N . LEU A 1 90 ? -9.667 5.344 -13.681 1.00 42.81 90 LEU A N 1
ATOM 740 C CA . LEU A 1 90 ? -9.049 5.159 -12.364 1.00 42.81 90 LEU A CA 1
ATOM 741 C C . LEU A 1 90 ? -9.923 5.735 -11.230 1.00 42.81 90 LEU A C 1
ATOM 743 O O . LEU A 1 90 ? -9.894 5.201 -10.135 1.00 42.81 90 LEU A O 1
ATOM 747 N N . PHE A 1 91 ? -10.755 6.747 -11.510 1.00 42.84 91 PHE A N 1
ATOM 748 C CA . PHE A 1 91 ? -11.745 7.310 -10.571 1.00 42.84 91 PHE A CA 1
ATOM 749 C C . PHE A 1 91 ? -13.115 6.600 -10.566 1.00 42.84 91 PHE A C 1
ATOM 751 O O . PHE A 1 91 ? -13.999 7.013 -9.831 1.00 42.84 91 PHE A O 1
ATOM 758 N N . ILE A 1 92 ? -13.329 5.578 -11.404 1.00 43.22 92 ILE A N 1
ATOM 759 C CA . ILE A 1 92 ? -14.581 4.788 -11.402 1.00 43.22 92 ILE A CA 1
ATOM 760 C C . ILE A 1 92 ? -14.422 3.490 -10.587 1.00 43.22 92 ILE A C 1
ATOM 762 O O . ILE A 1 92 ? -15.414 2.860 -10.242 1.00 43.22 92 ILE A O 1
ATOM 766 N N . TYR A 1 93 ? -13.187 3.090 -10.277 1.00 42.38 93 TYR A N 1
ATOM 767 C CA . TYR A 1 93 ? -12.878 1.874 -9.512 1.00 42.38 93 TYR A CA 1
ATOM 768 C C . TYR A 1 93 ? -12.263 2.169 -8.129 1.00 42.38 93 TYR A C 1
ATOM 770 O O . TYR A 1 93 ? -11.677 1.271 -7.532 1.00 42.38 93 TYR A O 1
ATOM 778 N N . PHE A 1 94 ? -12.389 3.409 -7.645 1.00 40.53 94 PHE A N 1
ATOM 779 C CA . PHE A 1 94 ? -12.084 3.839 -6.278 1.00 40.53 94 PHE A CA 1
ATOM 780 C C . PHE A 1 94 ? -13.253 4.649 -5.726 1.00 40.53 94 PHE A C 1
ATOM 782 O O . PHE A 1 94 ? -13.845 5.408 -6.530 1.00 40.53 94 PHE A O 1
#

pLDDT: mean 77.31, std 19.59, range [40.06, 95.81]

Sequence (94 aa):
MDAEICKNFLLVRTNFPDQLDSDGEYKFKDDGHFKKYCSGNNCSSNLEKVNAGCLYFFDEFFKDSSVFKSVANSYKKKIYKNLIYFKKRLFIYF

Radius of gyration: 14.93 Å; chains: 1; bounding box: 32×24×41 Å

Foldseek 3Di:
DDPQLVVLVVQLCVQFPLDADPVRATGGPDCPLQLVQADVSDQPGRVRSVRSSVVSNCCSVPVDVVVVVVVVVVCVVVPPPVVVVVVVVVVVSD

Organism: Plasmodium berghei (NCBI:txid5821)